Protein AF-A0A9Q1IQF4-F1 (afdb_monomer_lite)

Sequence (103 aa):
MRVADDPSAGPLHVWTQRANNDKIQRVEKLINTAYHIVKSELPFTSYERTVALLKKKGEDVGSQYTTDVACRRFVDVIFSELWEGCAAEIKAAHFLSVLSDFN

Foldseek 3Di:
DDCVPDVCPDPVNVVVVVVVVLQVVLVVVLLVLLVCCVVVVHQLQCQLVVVVVCVVVVHPNDDPLSHSVSSVVSVVVVCVVVCVVVVVVVVPDPDDDDDDDDD

Organism: Synaphobranchus kaupii (NCBI:txid118154)

Secondary structure (DSSP, 8-state):
--TTS-GGGSHHHHHHHHHHHHHHHHHHHHHHHHHHHHHTT--TTHHHHHHHHHHHTT----SSS-SHHHHHHHHHHHHHHHHHHHHHHHHH-S---------

Structure (mmCIF, N/CA/C/O backbone):
data_AF-A0A9Q1IQF4-F1
#
_entry.id   AF-A0A9Q1IQF4-F1
#
loop_
_atom_site.group_PDB
_atom_site.id
_atom_site.type_symbol
_atom_site.label_atom_id
_atom_site.label_alt_id
_atom_site.label_comp_id
_atom_site.label_asym_id
_atom_site.label_entity_id
_atom_site.label_seq_id
_atom_site.pdbx_PDB_ins_code
_atom_site.Cartn_x
_atom_site.Cartn_y
_atom_site.Cartn_z
_atom_site.occupancy
_atom_site.B_iso_or_equiv
_atom_site.auth_seq_id
_atom_site.auth_comp_id
_atom_site.auth_asym_id
_atom_site.auth_atom_id
_atom_site.pdbx_PDB_model_num
ATOM 1 N N . MET A 1 1 ? -20.426 38.404 5.967 1.00 48.28 1 MET A N 1
ATOM 2 C CA . MET A 1 1 ? -20.773 37.709 4.710 1.00 48.28 1 MET A CA 1
ATOM 3 C C . MET A 1 1 ? -21.864 36.704 5.048 1.00 48.28 1 MET A C 1
ATOM 5 O O . MET A 1 1 ? -21.685 35.974 6.017 1.00 48.28 1 MET A O 1
ATOM 9 N N . ARG A 1 2 ? -23.043 36.772 4.416 1.00 48.72 2 ARG A N 1
ATOM 10 C CA . ARG A 1 2 ? -24.172 35.889 4.763 1.00 48.72 2 ARG A CA 1
ATOM 11 C C . ARG A 1 2 ? -23.944 34.535 4.084 1.00 48.72 2 ARG A C 1
ATOM 13 O O . ARG A 1 2 ? -23.503 34.496 2.946 1.00 48.72 2 ARG A O 1
ATOM 20 N N . VAL A 1 3 ? -24.278 33.438 4.764 1.00 55.41 3 VAL A N 1
ATOM 21 C CA . VAL A 1 3 ? -24.139 32.043 4.275 1.00 55.41 3 VAL A CA 1
ATOM 22 C C . VAL A 1 3 ? -24.930 31.781 2.970 1.00 55.41 3 VAL A C 1
ATOM 24 O O . VAL A 1 3 ? -24.786 30.734 2.357 1.00 55.41 3 VAL A O 1
ATOM 27 N N . ALA A 1 4 ? -25.747 32.739 2.522 1.00 59.50 4 ALA A N 1
ATOM 28 C CA . ALA A 1 4 ? -26.508 32.682 1.277 1.00 59.50 4 ALA A CA 1
ATOM 29 C C . ALA A 1 4 ? -25.663 32.869 -0.002 1.00 59.50 4 ALA A C 1
ATOM 31 O O . ALA A 1 4 ? -26.139 32.500 -1.070 1.00 59.50 4 ALA A O 1
ATOM 32 N N . ASP A 1 5 ? -24.443 33.412 0.093 1.00 65.38 5 ASP A N 1
ATOM 33 C CA . ASP A 1 5 ? -23.650 33.792 -1.090 1.00 65.38 5 ASP A CA 1
ATOM 34 C C . ASP A 1 5 ? -22.689 32.684 -1.581 1.00 65.38 5 ASP A C 1
ATOM 36 O O . ASP A 1 5 ? -22.170 32.774 -2.690 1.00 65.38 5 ASP A O 1
ATOM 40 N N . ASP A 1 6 ? -22.473 31.622 -0.793 1.00 66.56 6 ASP A N 1
ATOM 41 C CA . ASP A 1 6 ? -21.660 30.458 -1.178 1.00 66.56 6 ASP A CA 1
ATOM 42 C C . ASP A 1 6 ? -22.188 29.166 -0.509 1.00 66.56 6 ASP A C 1
ATOM 44 O O . ASP A 1 6 ? -21.969 28.955 0.690 1.00 66.56 6 ASP A O 1
ATOM 48 N N . PRO A 1 7 ? -22.860 28.269 -1.261 1.00 64.00 7 PRO A N 1
ATOM 49 C CA . PRO A 1 7 ? -23.382 27.001 -0.744 1.00 64.00 7 PRO A CA 1
ATOM 50 C C . PRO A 1 7 ? -22.307 26.081 -0.144 1.00 64.00 7 PRO A C 1
ATOM 52 O O . PRO A 1 7 ? -22.631 25.197 0.653 1.00 64.00 7 PRO A O 1
ATOM 55 N N . SER A 1 8 ? -21.033 26.273 -0.510 1.00 67.00 8 SER A N 1
ATOM 56 C CA . SER A 1 8 ? -19.903 25.484 -0.011 1.00 67.00 8 SER A CA 1
ATOM 57 C C . SER A 1 8 ? -19.371 25.972 1.345 1.00 67.00 8 SER A C 1
ATOM 59 O O . SER A 1 8 ? -18.778 25.202 2.099 1.00 67.00 8 SER A O 1
ATOM 61 N N . ALA A 1 9 ? -19.669 27.213 1.739 1.00 69.62 9 ALA A N 1
ATOM 62 C CA . ALA A 1 9 ? -19.288 27.762 3.042 1.00 69.62 9 ALA A CA 1
ATOM 63 C C . ALA A 1 9 ? -20.233 27.332 4.187 1.00 69.62 9 ALA A C 1
ATOM 65 O O . ALA A 1 9 ? -20.033 27.701 5.348 1.00 69.62 9 ALA A O 1
ATOM 66 N N . GLY A 1 10 ? -21.280 26.556 3.879 1.00 81.88 10 GLY A N 1
ATOM 67 C CA . GLY A 1 10 ? -22.246 26.058 4.854 1.00 81.88 10 GLY A CA 1
ATOM 68 C C . GLY A 1 10 ? -21.652 25.013 5.821 1.00 81.88 10 GLY A C 1
ATOM 69 O O . GLY A 1 10 ? -20.838 24.185 5.404 1.00 81.88 10 GLY A O 1
ATOM 70 N N . PRO A 1 11 ? -22.096 24.955 7.096 1.00 84.38 11 PRO A N 1
ATOM 71 C CA . PRO A 1 11 ? -21.541 24.037 8.100 1.00 84.38 11 PRO A CA 1
ATOM 72 C C . PRO A 1 11 ? -21.565 22.560 7.684 1.00 84.38 11 PRO A C 1
ATOM 74 O O . PRO A 1 11 ? -20.582 21.849 7.870 1.00 84.38 11 PRO A O 1
ATOM 77 N N . LEU A 1 12 ? -22.658 22.109 7.057 1.00 86.12 12 LEU A N 1
ATOM 78 C CA . LEU A 1 12 ? -22.797 20.733 6.568 1.00 86.12 12 LEU A CA 1
ATOM 79 C C . LEU A 1 12 ? -21.782 20.400 5.468 1.00 86.12 12 LEU A C 1
ATOM 81 O O . LEU A 1 12 ? -21.233 19.298 5.453 1.00 86.12 12 LEU A O 1
ATOM 85 N N . HIS A 1 13 ? -21.510 21.344 4.564 1.00 85.69 13 HIS A N 1
ATOM 86 C CA . HIS A 1 13 ? -20.553 21.138 3.481 1.00 85.69 13 HIS A CA 1
ATOM 87 C C . HIS A 1 13 ? -19.133 21.012 4.036 1.00 85.69 13 HIS A C 1
ATOM 89 O O . HIS A 1 13 ? -18.433 20.045 3.737 1.00 85.69 13 HIS A O 1
ATOM 95 N N . VAL A 1 14 ? -18.753 21.920 4.937 1.00 87.06 14 VAL A N 1
ATOM 96 C CA . VAL A 1 14 ? -17.451 21.902 5.616 1.00 87.06 14 VAL A CA 1
ATOM 97 C C . VAL A 1 14 ? -17.254 20.615 6.424 1.00 87.06 14 VAL A C 1
ATOM 99 O O . VAL A 1 14 ? -16.183 20.011 6.375 1.00 87.06 14 VAL A O 1
ATOM 102 N N . TRP A 1 15 ? -18.271 20.150 7.156 1.00 86.38 15 TRP A N 1
ATOM 103 C CA . TRP A 1 15 ? -18.188 18.886 7.900 1.00 86.38 15 TRP A CA 1
ATOM 104 C C . TRP A 1 15 ? -18.047 17.676 6.980 1.00 86.38 15 TRP A C 1
ATOM 106 O O . TRP A 1 15 ? -17.251 16.783 7.266 1.00 86.38 15 TRP A O 1
ATOM 116 N N . THR A 1 16 ? -18.766 17.666 5.856 1.00 89.81 16 THR A N 1
ATOM 117 C CA . THR A 1 16 ? -18.661 16.601 4.851 1.00 89.81 16 THR A CA 1
ATOM 118 C C . THR A 1 16 ? -17.258 16.551 4.246 1.00 89.81 16 THR A C 1
ATOM 120 O O . THR A 1 16 ? -16.669 15.475 4.156 1.00 89.81 16 THR A O 1
ATOM 123 N N . GLN A 1 17 ? -16.689 17.709 3.897 1.00 88.94 17 GLN A N 1
ATOM 124 C CA . GLN A 1 17 ? -15.319 17.806 3.388 1.00 88.94 17 GLN A CA 1
ATOM 125 C C . GLN A 1 17 ? -14.293 17.303 4.406 1.00 88.94 17 GLN A C 1
ATOM 127 O O . GLN A 1 17 ? -13.425 16.510 4.052 1.00 88.94 17 GLN A O 1
ATOM 132 N N . ARG A 1 18 ? -14.414 17.708 5.677 1.00 89.25 18 ARG A N 1
ATOM 133 C CA . ARG A 1 18 ? -13.530 17.223 6.750 1.00 89.25 18 ARG A CA 1
ATOM 134 C C . ARG A 1 18 ? -13.604 15.708 6.896 1.00 89.25 18 ARG A C 1
ATOM 136 O O . ARG A 1 18 ? -12.576 15.051 6.833 1.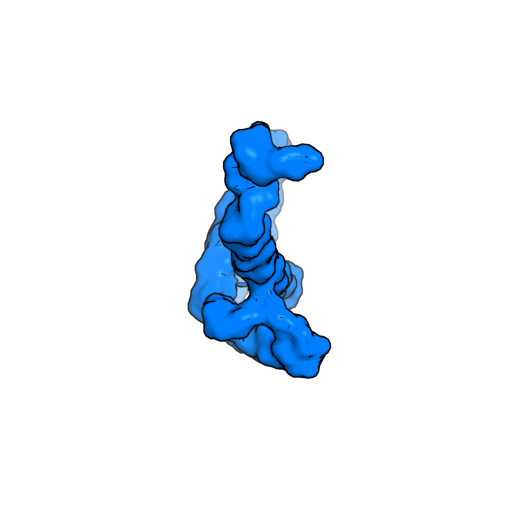00 89.25 18 ARG A O 1
ATOM 143 N N . ALA A 1 19 ? -14.810 15.149 6.982 1.00 88.94 19 ALA A N 1
ATOM 144 C CA . ALA A 1 19 ? -14.993 13.704 7.082 1.00 88.94 19 ALA A CA 1
ATOM 145 C C . ALA A 1 19 ? -14.414 12.950 5.872 1.00 88.94 19 ALA A C 1
ATOM 147 O O . ALA A 1 19 ? -13.922 11.829 6.019 1.00 88.94 19 ALA A O 1
ATOM 148 N N . ASN A 1 20 ? -14.470 13.546 4.677 1.00 92.75 20 ASN A N 1
ATOM 149 C CA . ASN A 1 20 ? -13.856 12.971 3.487 1.00 92.75 20 ASN A CA 1
ATOM 150 C C . ASN A 1 20 ? -12.323 13.025 3.558 1.00 92.75 20 ASN A C 1
ATOM 152 O O . ASN A 1 20 ? -11.668 12.016 3.311 1.00 92.75 20 ASN A O 1
ATOM 156 N N . ASN A 1 21 ? -11.756 14.159 3.972 1.00 94.00 21 ASN A N 1
ATOM 157 C CA . ASN A 1 21 ? -10.313 14.310 4.158 1.00 94.00 21 ASN A CA 1
ATOM 158 C C . ASN A 1 21 ? -9.771 13.345 5.218 1.00 94.00 21 ASN A C 1
ATOM 160 O O . ASN A 1 21 ? -8.759 12.695 4.978 1.00 94.00 21 ASN A O 1
ATOM 164 N N . ASP A 1 22 ? -10.474 13.173 6.338 1.00 93.31 22 ASP A N 1
ATOM 165 C CA . ASP A 1 22 ? -10.086 12.221 7.384 1.00 93.31 22 ASP A CA 1
ATOM 166 C C . ASP A 1 22 ? -10.062 10.782 6.844 1.00 93.31 22 ASP A C 1
ATOM 168 O O . ASP A 1 22 ? -9.162 9.998 7.150 1.00 93.31 22 ASP A O 1
ATOM 172 N N . LYS A 1 23 ? -11.036 10.417 5.998 1.00 92.81 23 LYS A N 1
ATOM 173 C CA . LYS A 1 23 ? -11.044 9.111 5.323 1.00 92.81 23 LYS A CA 1
ATOM 174 C C . LYS A 1 23 ? -9.861 8.959 4.371 1.00 92.81 23 LYS A C 1
ATOM 176 O O . LYS A 1 23 ? -9.219 7.912 4.400 1.00 92.81 23 LYS A O 1
ATOM 181 N N . ILE A 1 24 ? -9.572 9.981 3.565 1.00 94.44 24 ILE A N 1
ATOM 182 C CA . ILE A 1 24 ? -8.440 9.974 2.630 1.00 94.44 24 ILE A CA 1
ATOM 183 C C . ILE A 1 24 ? -7.131 9.781 3.398 1.00 94.44 24 ILE A C 1
ATOM 185 O O . ILE A 1 24 ? -6.383 8.866 3.076 1.00 94.44 24 ILE A O 1
ATOM 189 N N . GLN A 1 25 ? -6.906 10.540 4.473 1.00 95.19 25 GLN A N 1
ATOM 190 C CA . GLN A 1 25 ? -5.693 10.433 5.291 1.00 95.19 25 GLN A CA 1
ATOM 191 C C . GLN A 1 25 ? -5.518 9.044 5.919 1.00 95.19 25 GLN A C 1
ATOM 193 O O . GLN A 1 25 ? -4.407 8.513 5.964 1.00 95.19 25 GLN A O 1
ATOM 198 N N . ARG A 1 26 ? -6.603 8.418 6.398 1.00 95.44 26 ARG A N 1
ATOM 199 C CA . ARG A 1 26 ? -6.547 7.042 6.923 1.00 95.44 26 ARG A CA 1
ATOM 200 C C . ARG A 1 26 ? -6.133 6.048 5.841 1.00 95.44 26 ARG A C 1
ATOM 202 O O . ARG A 1 26 ? -5.262 5.214 6.079 1.00 95.44 26 ARG A O 1
ATOM 209 N N . VAL A 1 27 ? -6.753 6.135 4.663 1.00 95.38 27 VAL A N 1
ATOM 210 C CA . VAL A 1 27 ? -6.459 5.242 3.532 1.00 95.38 27 VAL A CA 1
ATOM 211 C C . VAL A 1 27 ? -5.037 5.464 3.019 1.00 95.38 27 VAL A C 1
ATOM 213 O O . VAL A 1 27 ? -4.331 4.496 2.763 1.00 95.38 27 VAL A O 1
ATOM 216 N N . GLU A 1 28 ? -4.577 6.709 2.953 1.00 95.94 28 GLU A N 1
ATOM 217 C CA . GLU A 1 28 ? -3.216 7.060 2.547 1.00 95.94 28 GLU A CA 1
ATOM 218 C C . GLU A 1 28 ? -2.164 6.390 3.443 1.00 95.94 28 GLU A C 1
ATOM 220 O O . GLU A 1 28 ? -1.238 5.752 2.944 1.00 95.94 28 GLU A O 1
ATOM 225 N N . LYS A 1 29 ? -2.338 6.426 4.772 1.00 96.62 29 LYS A N 1
ATOM 226 C CA . LYS A 1 29 ? -1.447 5.713 5.709 1.00 96.62 29 LYS A CA 1
ATOM 227 C C . LYS A 1 29 ? -1.416 4.206 5.443 1.00 96.62 29 LYS A C 1
ATOM 229 O O . LYS A 1 29 ? -0.353 3.584 5.512 1.00 96.62 29 LYS A O 1
ATOM 234 N N . LEU A 1 30 ? -2.568 3.612 5.137 1.00 97.31 30 LEU A N 1
ATOM 235 C CA . LEU A 1 30 ? -2.700 2.182 4.850 1.00 97.31 30 LEU A CA 1
ATOM 236 C C . LEU A 1 30 ? -2.050 1.793 3.514 1.00 97.31 30 LEU A C 1
ATOM 238 O O . LEU A 1 30 ? -1.381 0.759 3.461 1.00 97.31 30 LEU A O 1
ATOM 242 N N . ILE A 1 31 ? -2.182 2.628 2.479 1.00 97.00 31 ILE A N 1
ATOM 243 C CA . ILE A 1 31 ? -1.514 2.460 1.179 1.00 97.00 31 ILE A CA 1
ATOM 244 C C . ILE A 1 31 ? -0.001 2.609 1.340 1.00 97.00 31 ILE A C 1
ATOM 246 O O . ILE A 1 31 ? 0.741 1.735 0.902 1.00 97.00 31 ILE A O 1
ATOM 250 N N . ASN A 1 32 ? 0.470 3.644 2.040 1.00 96.81 32 ASN A N 1
ATOM 251 C CA . ASN A 1 32 ? 1.897 3.848 2.310 1.00 96.81 32 ASN A CA 1
ATOM 252 C C . ASN A 1 32 ? 2.502 2.677 3.093 1.00 96.81 32 ASN A C 1
ATOM 254 O O . ASN A 1 32 ? 3.630 2.257 2.837 1.00 96.81 32 ASN A O 1
ATOM 258 N N . THR A 1 33 ? 1.731 2.097 4.015 1.00 97.56 33 THR A N 1
ATOM 259 C CA . THR A 1 33 ? 2.133 0.878 4.722 1.00 97.56 33 THR A CA 1
ATOM 260 C C . THR A 1 33 ? 2.244 -0.309 3.763 1.00 97.56 33 THR A C 1
ATOM 262 O O . THR A 1 33 ? 3.222 -1.046 3.833 1.00 97.56 33 THR A O 1
ATOM 265 N N . ALA A 1 34 ? 1.290 -0.492 2.845 1.00 97.81 34 ALA A N 1
ATOM 266 C CA . ALA A 1 34 ? 1.341 -1.567 1.850 1.00 97.81 34 ALA A CA 1
ATOM 267 C C . ALA A 1 34 ? 2.519 -1.384 0.878 1.00 97.81 34 ALA A C 1
ATOM 269 O O . ALA A 1 34 ? 3.242 -2.341 0.603 1.00 97.81 34 ALA A O 1
ATOM 270 N N . TYR A 1 35 ? 2.772 -0.147 0.443 1.00 97.38 35 TYR A N 1
ATOM 271 C CA . TYR A 1 35 ? 3.947 0.212 -0.343 1.00 97.38 35 TYR A CA 1
ATOM 272 C C . TYR A 1 35 ? 5.241 -0.146 0.394 1.00 97.38 35 TYR A C 1
ATOM 274 O O . TYR A 1 35 ? 6.115 -0.775 -0.192 1.00 97.38 35 TYR A O 1
ATOM 282 N N . HIS A 1 36 ? 5.353 0.181 1.687 1.00 97.12 36 HIS A N 1
ATOM 283 C CA . HIS A 1 36 ? 6.513 -0.198 2.495 1.00 97.12 36 HIS A CA 1
ATOM 284 C C . HIS A 1 36 ? 6.709 -1.718 2.556 1.00 97.12 36 HIS A C 1
ATOM 286 O O . HIS A 1 36 ? 7.829 -2.181 2.361 1.00 97.12 36 HIS A O 1
ATOM 292 N N . ILE A 1 37 ? 5.636 -2.490 2.774 1.00 97.44 37 ILE A N 1
ATOM 293 C CA . ILE A 1 37 ? 5.702 -3.960 2.789 1.00 97.44 37 ILE A CA 1
ATOM 294 C C . ILE A 1 37 ? 6.321 -4.489 1.490 1.00 97.44 37 ILE A C 1
ATOM 296 O O . ILE A 1 37 ? 7.271 -5.263 1.554 1.00 97.44 37 ILE A O 1
ATOM 300 N N . VAL A 1 38 ? 5.847 -4.035 0.326 1.00 95.38 38 VAL A N 1
ATOM 301 C CA . VAL A 1 38 ? 6.380 -4.489 -0.971 1.00 95.38 38 VAL A CA 1
ATOM 302 C C . VAL A 1 38 ? 7.785 -3.968 -1.226 1.00 95.38 38 VAL A C 1
ATOM 304 O O . VAL A 1 38 ? 8.658 -4.726 -1.632 1.00 95.38 38 VAL A O 1
ATOM 307 N N . LYS A 1 39 ? 8.028 -2.680 -0.970 1.00 94.88 39 LYS A N 1
ATOM 308 C CA . LYS A 1 39 ? 9.320 -2.039 -1.233 1.00 94.88 39 LYS A CA 1
ATOM 309 C C . LYS A 1 39 ? 10.445 -2.629 -0.383 1.00 94.88 39 LYS A C 1
ATOM 311 O O . LYS A 1 39 ? 11.598 -2.582 -0.796 1.00 94.88 39 LYS A O 1
ATOM 316 N N . SER A 1 40 ? 10.111 -3.148 0.795 1.00 96.19 40 SER A N 1
ATOM 317 C CA . SER A 1 40 ? 11.031 -3.842 1.696 1.00 96.19 40 SER A CA 1
ATOM 318 C C . SER A 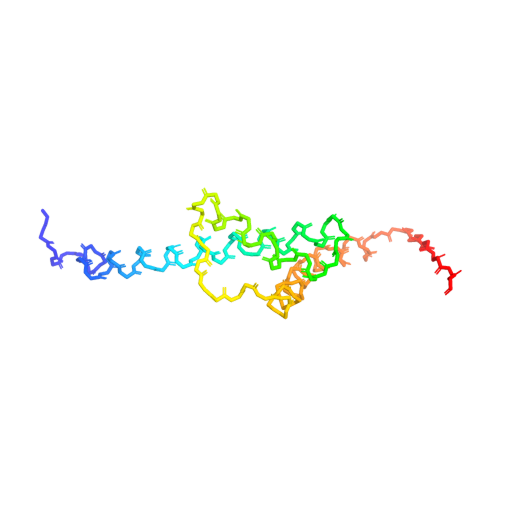1 40 ? 10.993 -5.368 1.550 1.00 96.19 40 SER A C 1
ATOM 320 O O . SER A 1 40 ? 11.560 -6.050 2.399 1.00 96.19 40 SER A O 1
ATOM 322 N N . GLU A 1 41 ? 10.325 -5.894 0.517 1.00 93.94 41 GLU A N 1
ATOM 323 C CA . GLU A 1 41 ? 10.233 -7.332 0.212 1.00 93.94 41 GLU A CA 1
ATOM 324 C C . GLU A 1 41 ? 9.723 -8.176 1.396 1.00 93.94 41 GLU A C 1
ATOM 326 O O . GLU A 1 41 ? 10.109 -9.325 1.609 1.00 93.94 41 GLU A O 1
ATOM 331 N N . LEU A 1 42 ? 8.827 -7.597 2.199 1.00 96.19 42 LEU A N 1
ATOM 332 C CA . LEU A 1 42 ? 8.247 -8.255 3.361 1.00 96.19 42 LEU A CA 1
ATOM 333 C C . LEU A 1 42 ? 7.030 -9.108 2.962 1.00 96.19 42 LEU A C 1
ATOM 335 O O . LEU A 1 42 ? 6.264 -8.731 2.072 1.00 96.19 42 LEU A O 1
ATOM 339 N N . PRO A 1 43 ? 6.755 -10.217 3.678 1.00 95.81 43 PRO A N 1
ATOM 340 C CA . PRO A 1 43 ? 5.524 -10.977 3.482 1.00 95.81 43 PRO A CA 1
ATOM 341 C C . PRO A 1 43 ? 4.282 -10.116 3.739 1.00 95.81 43 PRO A C 1
ATOM 343 O O . PRO A 1 43 ? 4.252 -9.367 4.719 1.00 95.81 43 PRO A O 1
ATOM 346 N N . PHE A 1 44 ? 3.211 -10.297 2.956 1.00 94.56 44 PHE A N 1
ATOM 347 C CA . PHE A 1 44 ? 1.947 -9.566 3.153 1.00 94.56 44 PHE A CA 1
ATOM 348 C C . PHE A 1 44 ? 1.339 -9.755 4.548 1.00 94.56 44 PHE A C 1
ATOM 350 O O . PHE A 1 44 ? 0.711 -8.843 5.076 1.00 94.56 44 PHE A O 1
ATOM 357 N N . THR A 1 45 ? 1.592 -10.891 5.200 1.00 95.25 45 THR A N 1
ATOM 358 C CA . THR A 1 45 ? 1.180 -11.147 6.591 1.00 95.25 45 THR A CA 1
ATOM 359 C C . THR A 1 45 ? 1.825 -10.186 7.599 1.00 95.25 45 THR A C 1
ATOM 361 O O . THR A 1 45 ? 1.323 -10.003 8.707 1.00 95.25 45 THR A O 1
ATOM 364 N N . SER A 1 46 ? 2.926 -9.521 7.238 1.00 97.06 46 SER A N 1
ATOM 365 C CA . SER A 1 46 ? 3.538 -8.473 8.061 1.00 97.06 46 SER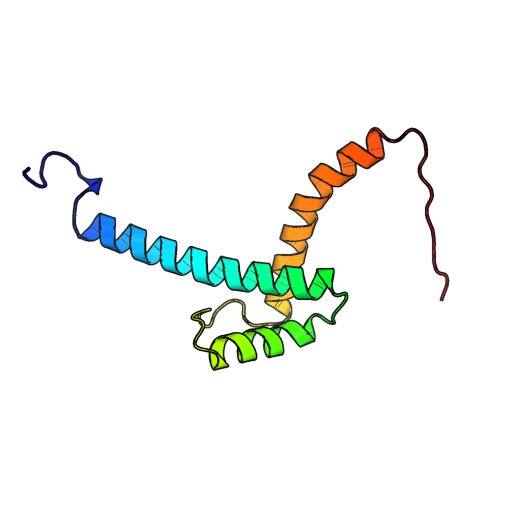 A CA 1
ATOM 366 C C . SER A 1 46 ? 2.726 -7.179 8.072 1.00 97.06 46 SER A C 1
ATOM 368 O O . SER A 1 46 ? 2.863 -6.404 9.015 1.00 97.06 46 SER A O 1
ATOM 370 N N . TYR A 1 47 ? 1.842 -6.969 7.095 1.00 97.88 47 TYR A N 1
ATOM 371 C CA . TYR A 1 47 ? 1.004 -5.778 7.005 1.00 97.88 47 TYR A CA 1
ATOM 372 C C . TYR A 1 47 ? 0.144 -5.565 8.253 1.00 97.88 47 TYR A C 1
ATOM 374 O O . TYR A 1 47 ? 0.180 -4.490 8.847 1.00 97.88 47 TYR A O 1
ATOM 382 N N . GLU A 1 48 ? -0.569 -6.600 8.704 1.00 97.00 48 GLU A N 1
ATOM 383 C CA . GLU A 1 48 ? -1.469 -6.505 9.862 1.00 97.00 48 GLU A CA 1
ATOM 384 C C . GLU A 1 48 ? -0.714 -6.097 11.130 1.00 97.00 48 GLU A C 1
ATOM 386 O O . GLU A 1 48 ? -1.171 -5.254 11.906 1.00 97.00 48 GLU A O 1
ATOM 391 N N . ARG A 1 49 ? 0.496 -6.647 11.307 1.00 96.50 49 ARG A N 1
ATOM 392 C CA . ARG A 1 49 ? 1.388 -6.305 12.421 1.00 96.50 49 ARG A CA 1
ATOM 393 C C . ARG A 1 49 ? 1.843 -4.851 12.333 1.00 96.50 49 ARG A C 1
ATOM 395 O O . ARG A 1 49 ? 1.814 -4.151 13.343 1.00 96.50 49 ARG A O 1
ATOM 402 N N . THR A 1 50 ? 2.209 -4.371 11.147 1.00 96.94 50 THR A N 1
ATOM 403 C CA . THR A 1 50 ? 2.609 -2.972 10.943 1.00 96.94 50 THR A CA 1
ATOM 404 C C . THR A 1 50 ? 1.450 -2.009 11.203 1.00 96.94 50 THR A C 1
ATOM 406 O O . THR A 1 50 ? 1.623 -1.013 11.904 1.00 96.94 50 THR A O 1
ATOM 409 N N . VAL A 1 51 ? 0.240 -2.334 10.743 1.00 97.38 51 VAL A N 1
ATOM 410 C CA . VAL A 1 51 ? -0.969 -1.542 11.019 1.00 97.38 51 VAL A CA 1
ATOM 411 C C . VAL A 1 51 ? -1.298 -1.531 12.516 1.00 97.38 51 VAL A C 1
ATOM 413 O O . VAL A 1 51 ? -1.621 -0.479 13.071 1.00 97.38 51 VAL A O 1
ATOM 416 N N . ALA A 1 52 ? -1.165 -2.665 13.208 1.00 96.19 52 ALA A N 1
ATOM 417 C CA . ALA A 1 52 ? -1.340 -2.729 14.659 1.00 96.19 52 ALA A CA 1
ATOM 418 C C . ALA A 1 52 ? -0.322 -1.846 15.406 1.00 96.19 52 ALA A C 1
ATOM 420 O O . ALA A 1 52 ? -0.676 -1.184 16.386 1.00 96.19 52 ALA A O 1
ATOM 421 N N . LEU A 1 53 ? 0.925 -1.780 14.927 1.00 96.75 53 LEU A N 1
ATOM 422 C CA . LEU A 1 53 ? 1.946 -0.886 15.480 1.00 96.75 53 LEU A CA 1
ATOM 423 C C . LEU A 1 53 ? 1.600 0.594 15.276 1.00 96.75 53 LEU A C 1
ATOM 425 O O . LEU A 1 53 ? 1.799 1.378 16.203 1.00 96.75 53 LEU A O 1
ATOM 429 N N . LEU A 1 54 ? 1.059 0.980 14.117 1.00 95.56 54 LEU A N 1
ATOM 430 C CA . LEU A 1 54 ? 0.587 2.350 13.875 1.00 95.56 54 LEU A CA 1
ATOM 431 C C . LEU A 1 54 ? -0.522 2.732 14.862 1.00 95.56 54 LEU A C 1
ATOM 433 O O . LEU A 1 54 ? -0.408 3.747 15.548 1.00 95.56 54 LEU A O 1
ATOM 437 N N . LYS A 1 55 ? -1.526 1.862 15.036 1.00 95.56 55 LYS A N 1
ATOM 438 C CA . LYS A 1 55 ? -2.594 2.067 16.031 1.00 95.56 55 LYS A CA 1
ATOM 439 C C . LYS A 1 55 ? -2.035 2.229 17.442 1.00 95.56 55 LYS A C 1
ATOM 441 O O . LYS A 1 55 ? -2.454 3.120 18.174 1.00 95.56 55 LYS A O 1
ATOM 446 N N . LYS A 1 56 ? -1.048 1.409 17.820 1.00 96.50 56 LYS A N 1
ATOM 447 C CA . LYS A 1 56 ? -0.385 1.500 19.132 1.00 96.50 56 LYS A CA 1
ATOM 448 C C . LYS A 1 56 ? 0.344 2.834 19.335 1.00 96.50 56 LYS A C 1
ATOM 450 O O . LYS A 1 56 ? 0.441 3.298 20.466 1.00 96.50 56 LYS A O 1
ATOM 455 N N . LYS A 1 57 ? 0.846 3.450 18.263 1.00 96.12 57 LYS A N 1
ATOM 456 C CA . LYS A 1 57 ? 1.473 4.781 18.292 1.00 96.12 57 LYS A CA 1
ATOM 457 C C . LYS A 1 57 ? 0.462 5.936 18.311 1.00 96.12 57 LYS A C 1
ATOM 459 O O . LYS A 1 57 ? 0.881 7.084 18.382 1.00 96.12 57 LYS A O 1
ATOM 464 N N . GLY A 1 58 ? -0.840 5.646 18.280 1.00 94.62 58 GLY A N 1
ATOM 465 C CA . GLY A 1 58 ? -1.903 6.652 18.277 1.00 94.62 58 GLY A CA 1
ATOM 466 C C . GLY A 1 58 ? -2.315 7.120 16.882 1.00 94.62 58 GLY A C 1
ATOM 467 O O . GLY A 1 58 ? -3.105 8.053 16.770 1.00 94.62 58 GLY A O 1
ATOM 468 N N . GLU A 1 59 ? -1.819 6.482 15.820 1.00 94.88 59 GLU A N 1
ATOM 469 C CA . GLU A 1 59 ? -2.248 6.802 14.463 1.00 94.88 59 GLU A CA 1
ATOM 470 C C . GLU A 1 59 ? -3.669 6.294 14.217 1.00 94.88 59 GLU A C 1
ATOM 472 O O . GLU A 1 59 ? -3.957 5.098 14.344 1.00 94.88 59 GLU A O 1
ATOM 477 N N . ASP A 1 60 ? -4.553 7.198 13.799 1.00 94.12 60 ASP A N 1
ATOM 478 C CA . ASP A 1 60 ? -5.859 6.810 13.288 1.00 94.12 60 ASP A CA 1
ATOM 479 C C . ASP A 1 60 ? -5.723 6.300 11.849 1.00 94.12 60 ASP A C 1
ATOM 481 O O . ASP A 1 60 ? -5.414 7.051 10.919 1.00 94.12 60 ASP A O 1
ATOM 485 N N . VAL A 1 61 ? -5.943 4.997 11.699 1.00 92.56 61 VAL A N 1
ATOM 486 C CA . VAL A 1 61 ? -5.990 4.258 10.430 1.00 92.56 61 VAL A CA 1
ATOM 487 C C . VAL A 1 61 ? -7.335 3.539 10.252 1.00 92.56 61 VAL A C 1
ATOM 489 O O . VAL A 1 61 ? -7.519 2.772 9.313 1.00 92.56 61 VAL A O 1
ATOM 492 N N . GLY A 1 62 ? -8.298 3.762 11.154 1.00 91.38 62 GLY A N 1
ATOM 493 C CA . GLY A 1 62 ? -9.593 3.084 11.146 1.00 91.38 62 GLY A CA 1
ATOM 494 C C . GLY A 1 62 ? -9.548 1.562 11.382 1.00 91.38 62 GLY A C 1
ATOM 495 O O . GLY A 1 62 ? -8.572 0.978 11.868 1.00 91.38 62 GLY A O 1
ATOM 496 N N . SER A 1 63 ? -10.671 0.906 11.081 1.00 91.94 63 SER A N 1
ATOM 497 C CA . SER A 1 63 ? -10.878 -0.546 11.231 1.00 91.94 63 SER A CA 1
ATOM 498 C C . SER A 1 63 ? -10.952 -1.299 9.902 1.00 91.94 63 SER A C 1
ATOM 500 O O . SER A 1 63 ? -10.949 -2.526 9.896 1.00 91.94 63 SER A O 1
ATOM 502 N N . GLN A 1 64 ? -11.034 -0.578 8.787 1.00 93.75 64 GLN A N 1
ATOM 503 C CA . GLN A 1 64 ? -11.137 -1.152 7.452 1.00 93.75 64 GLN A CA 1
ATOM 504 C C . GLN A 1 64 ? -9.752 -1.309 6.831 1.00 93.75 64 GLN A C 1
ATOM 506 O O . GLN A 1 64 ? -8.828 -0.579 7.174 1.00 93.75 64 GLN A O 1
ATOM 511 N N . TYR A 1 65 ? -9.633 -2.247 5.892 1.00 94.44 65 TYR A N 1
ATOM 512 C CA . TYR A 1 65 ? -8.415 -2.474 5.110 1.00 94.44 65 TYR A CA 1
ATOM 513 C C . TYR A 1 65 ? -7.162 -2.774 5.945 1.00 94.44 65 TYR A C 1
ATOM 515 O O . TYR A 1 65 ? -6.057 -2.456 5.532 1.00 94.44 65 TYR A O 1
ATOM 523 N N . THR A 1 66 ? -7.316 -3.399 7.114 1.00 94.94 66 THR A N 1
ATOM 524 C CA . THR A 1 66 ? -6.194 -3.704 8.017 1.00 94.94 66 THR A CA 1
ATOM 525 C C . THR A 1 66 ? -5.662 -5.129 7.882 1.00 94.94 66 THR A C 1
ATOM 527 O O . THR A 1 66 ? -4.891 -5.558 8.735 1.00 94.94 66 THR A O 1
ATOM 530 N N . THR A 1 67 ? -6.112 -5.872 6.868 1.00 96.81 67 THR A N 1
ATOM 531 C CA . THR A 1 67 ? -5.787 -7.290 6.664 1.00 96.81 67 THR A CA 1
ATOM 532 C C . THR A 1 67 ? -4.773 -7.498 5.546 1.00 96.81 67 THR A C 1
ATOM 534 O O . THR A 1 67 ? -4.587 -6.632 4.687 1.00 96.81 67 THR A O 1
ATOM 537 N N . ASP A 1 68 ? -4.149 -8.672 5.506 1.00 95.38 68 ASP A N 1
ATOM 538 C CA . ASP A 1 68 ? -3.244 -9.062 4.416 1.00 95.38 68 ASP A CA 1
ATOM 539 C C . ASP A 1 68 ? -3.937 -9.076 3.032 1.00 95.38 68 ASP A C 1
ATOM 541 O O . ASP A 1 68 ? -3.350 -8.665 2.030 1.00 95.38 68 ASP A O 1
ATOM 545 N N . VAL A 1 69 ? -5.216 -9.460 2.971 1.00 96.31 69 VAL A N 1
ATOM 546 C CA . VAL A 1 69 ? -6.045 -9.402 1.756 1.00 96.31 69 VAL A CA 1
ATOM 547 C C . VAL A 1 69 ? -6.188 -7.963 1.261 1.00 96.31 69 VAL A C 1
ATOM 549 O O . VAL A 1 69 ? -6.130 -7.715 0.057 1.00 96.31 69 VAL A O 1
ATOM 552 N N . ALA A 1 70 ? -6.367 -7.004 2.172 1.00 95.25 70 ALA A N 1
ATOM 553 C CA . ALA A 1 70 ? -6.423 -5.594 1.805 1.00 95.25 70 ALA A CA 1
ATOM 554 C C . ALA A 1 70 ? -5.063 -5.085 1.315 1.00 95.25 70 ALA A C 1
ATOM 556 O O . ALA A 1 70 ? -5.016 -4.358 0.325 1.00 95.25 70 ALA A O 1
ATOM 557 N N . CYS A 1 71 ? -3.970 -5.529 1.944 1.00 97.38 71 CYS A N 1
ATOM 558 C CA . CYS A 1 71 ? -2.617 -5.237 1.482 1.00 97.38 71 CYS A CA 1
ATOM 559 C C . CYS A 1 71 ? -2.425 -5.668 0.026 1.00 97.38 71 CYS A C 1
ATOM 561 O O . CYS A 1 71 ? -2.070 -4.829 -0.792 1.00 97.38 71 CYS A O 1
ATOM 563 N N . ARG A 1 72 ? -2.757 -6.918 -0.329 1.00 96.38 72 ARG A N 1
ATOM 564 C CA . ARG A 1 72 ? -2.658 -7.409 -1.718 1.00 96.38 72 ARG A CA 1
ATOM 565 C C . ARG A 1 72 ? -3.408 -6.518 -2.707 1.00 96.38 72 ARG A C 1
ATOM 567 O O . ARG A 1 72 ? -2.840 -6.120 -3.713 1.00 96.38 72 ARG A O 1
ATOM 574 N N . ARG A 1 73 ? -4.641 -6.121 -2.374 1.00 96.44 73 ARG A N 1
ATOM 575 C CA . ARG A 1 73 ? -5.438 -5.218 -3.222 1.00 96.44 73 ARG A CA 1
ATOM 576 C C . ARG A 1 73 ? -4.780 -3.852 -3.408 1.00 96.44 73 ARG A C 1
ATOM 578 O O . ARG A 1 73 ? -4.827 -3.307 -4.503 1.00 96.44 73 ARG A O 1
ATOM 585 N N . PHE A 1 74 ? -4.179 -3.289 -2.359 1.00 96.56 74 PHE A N 1
ATOM 586 C CA . PHE A 1 74 ? -3.416 -2.048 -2.498 1.00 96.56 74 PHE A CA 1
ATOM 587 C C . PHE A 1 74 ? -2.196 -2.237 -3.389 1.00 96.56 74 PHE A C 1
ATOM 589 O O . PHE A 1 74 ? -1.908 -1.368 -4.200 1.00 96.56 74 PHE A O 1
ATOM 596 N N . VAL A 1 75 ? -1.503 -3.366 -3.263 1.00 96.12 75 VAL A N 1
ATOM 597 C CA . VAL A 1 75 ? -0.331 -3.680 -4.082 1.00 96.12 75 VAL A CA 1
ATOM 598 C C . VAL A 1 75 ? -0.689 -3.797 -5.556 1.00 96.12 75 VAL A C 1
ATOM 600 O O . VAL A 1 75 ? 0.047 -3.257 -6.372 1.00 96.12 75 VAL A O 1
ATOM 603 N N . ASP A 1 76 ? -1.822 -4.412 -5.894 1.00 95.19 76 ASP A N 1
ATOM 604 C CA . ASP A 1 76 ? -2.287 -4.499 -7.282 1.00 95.19 76 ASP A CA 1
ATOM 605 C C . ASP A 1 76 ? -2.472 -3.101 -7.899 1.00 95.19 76 ASP A C 1
ATOM 607 O O . ASP A 1 76 ? -2.010 -2.845 -9.010 1.00 95.19 76 ASP A O 1
ATOM 611 N N . VAL A 1 77 ? -3.082 -2.175 -7.148 1.00 94.19 77 VAL A N 1
ATOM 612 C CA . VAL A 1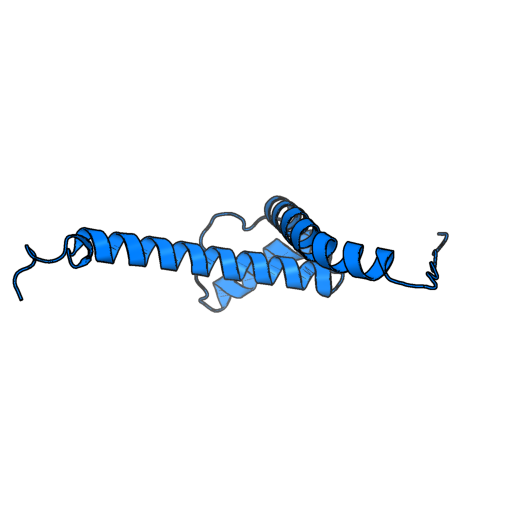 77 ? -3.280 -0.779 -7.580 1.00 94.19 77 VAL 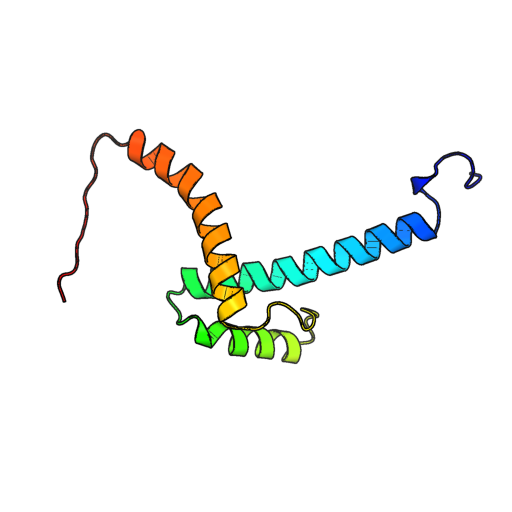A CA 1
ATOM 613 C C . VAL A 1 77 ? -1.953 -0.019 -7.647 1.00 94.19 77 VAL A C 1
ATOM 615 O O . VAL A 1 77 ? -1.679 0.675 -8.617 1.00 94.19 77 VAL A O 1
ATOM 618 N N . ILE A 1 78 ? -1.090 -0.163 -6.638 1.00 93.69 78 ILE A N 1
ATOM 619 C CA . ILE A 1 78 ? 0.247 0.448 -6.646 1.00 93.69 78 ILE A CA 1
ATOM 620 C C . ILE A 1 78 ? 1.029 -0.029 -7.875 1.00 93.69 78 ILE A C 1
ATOM 622 O O . ILE A 1 78 ? 1.671 0.772 -8.550 1.00 93.69 78 ILE A O 1
ATOM 626 N N . PHE A 1 79 ? 0.977 -1.326 -8.177 1.00 93.44 79 PHE A N 1
ATOM 627 C CA . PHE A 1 79 ? 1.669 -1.900 -9.319 1.00 93.44 79 PHE A CA 1
ATOM 628 C C . PHE A 1 79 ? 1.109 -1.380 -10.641 1.00 93.44 79 PHE A C 1
ATOM 630 O O . PHE A 1 79 ? 1.907 -1.037 -11.506 1.00 93.44 79 PHE A O 1
ATOM 637 N N . SER A 1 80 ? -0.216 -1.274 -10.805 1.00 91.75 80 SER A N 1
ATOM 638 C CA . SER A 1 80 ? -0.793 -0.736 -12.044 1.00 91.75 80 SER A CA 1
ATOM 639 C C . SER A 1 80 ? -0.325 0.692 -12.319 1.00 91.75 80 SER A C 1
ATOM 641 O O . SER A 1 80 ? 0.093 0.983 -13.435 1.00 91.75 80 SER A O 1
ATOM 643 N N . GLU A 1 81 ? -0.297 1.543 -11.290 1.00 89.19 81 GLU A N 1
ATOM 644 C CA . GLU A 1 81 ? 0.163 2.934 -11.407 1.00 89.19 81 GLU A CA 1
ATOM 645 C C . GLU A 1 81 ? 1.670 3.023 -11.715 1.00 89.19 81 GLU A C 1
ATOM 647 O O . GLU A 1 81 ? 2.101 3.791 -12.574 1.00 89.19 81 GLU A O 1
ATOM 652 N N . LEU A 1 82 ? 2.500 2.210 -11.049 1.00 88.62 82 LEU A N 1
ATOM 653 C CA . LEU A 1 82 ? 3.951 2.203 -11.283 1.00 88.62 82 LEU A CA 1
ATOM 654 C C . LEU A 1 82 ? 4.328 1.576 -12.633 1.00 88.62 82 LEU A C 1
ATOM 656 O O . LEU A 1 82 ? 5.305 1.992 -13.264 1.00 88.62 82 LEU A O 1
ATOM 660 N N . TRP A 1 83 ? 3.573 0.572 -13.078 1.00 90.50 83 TRP A N 1
ATOM 661 C CA . TRP A 1 83 ? 3.831 -0.138 -14.324 1.00 90.50 83 TRP A CA 1
ATOM 662 C C . TRP A 1 83 ? 3.635 0.756 -15.544 1.00 90.50 83 TRP A C 1
ATOM 664 O O . TRP A 1 83 ? 4.422 0.649 -16.479 1.00 90.50 83 TRP A O 1
ATOM 674 N N . GLU A 1 84 ? 2.648 1.655 -15.551 1.00 85.00 84 GLU A N 1
ATOM 675 C CA . GLU A 1 84 ? 2.426 2.555 -16.692 1.00 85.00 84 GLU A CA 1
ATOM 676 C C . GLU A 1 84 ? 3.659 3.417 -17.002 1.00 85.00 84 GLU A C 1
ATOM 678 O O . GLU A 1 84 ? 4.069 3.512 -18.163 1.00 85.00 84 GLU A O 1
ATOM 683 N N . GLY A 1 85 ? 4.310 3.964 -15.969 1.00 83.25 85 GLY A N 1
ATOM 684 C CA . GLY A 1 85 ? 5.567 4.703 -16.122 1.00 83.25 85 GLY A CA 1
ATOM 685 C C . GLY A 1 85 ? 6.729 3.801 -16.541 1.00 83.25 85 GLY A C 1
ATOM 686 O O . GLY A 1 85 ? 7.434 4.083 -17.511 1.00 83.25 85 GLY A O 1
ATOM 687 N N . CYS A 1 86 ? 6.886 2.663 -15.863 1.00 87.50 86 CYS A N 1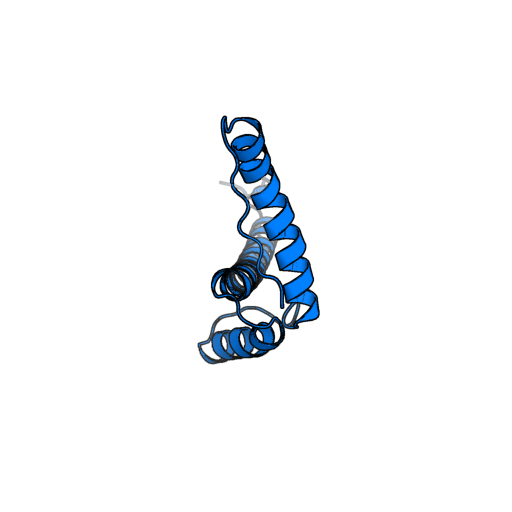
ATOM 688 C CA . CYS A 1 86 ? 7.990 1.738 -16.117 1.00 87.50 86 CYS A CA 1
ATOM 689 C C . CYS A 1 86 ? 7.917 1.110 -17.524 1.00 87.50 86 CYS A C 1
ATOM 691 O O . CYS A 1 86 ? 8.929 0.956 -18.207 1.00 87.50 86 CYS A O 1
ATOM 693 N N . ALA A 1 87 ? 6.715 0.809 -18.017 1.00 89.75 87 ALA A N 1
ATOM 694 C CA . ALA A 1 87 ? 6.500 0.240 -19.342 1.00 89.75 87 ALA A CA 1
ATOM 695 C C . ALA A 1 87 ? 6.917 1.197 -20.466 1.00 89.75 87 ALA A C 1
ATOM 697 O O . ALA A 1 87 ? 7.392 0.740 -21.509 1.00 89.75 87 ALA A O 1
ATOM 698 N N . ALA A 1 88 ? 6.749 2.510 -20.281 1.00 88.94 88 ALA A N 1
ATOM 699 C CA . ALA A 1 88 ? 7.222 3.502 -21.241 1.00 88.94 88 ALA A CA 1
ATOM 700 C C . ALA A 1 88 ? 8.758 3.527 -21.309 1.00 88.94 88 ALA A C 1
ATOM 702 O O . ALA A 1 88 ? 9.319 3.517 -22.405 1.00 88.94 88 ALA A O 1
ATOM 703 N N . GLU A 1 89 ? 9.431 3.476 -20.156 1.00 90.56 89 GLU A N 1
ATOM 704 C CA . GLU A 1 89 ? 10.896 3.422 -20.072 1.00 90.56 89 GLU A CA 1
ATOM 705 C C . GLU A 1 89 ? 11.459 2.146 -20.706 1.00 90.56 89 GLU A C 1
ATOM 707 O O . GLU A 1 89 ? 12.382 2.214 -21.517 1.00 90.56 89 GLU A O 1
ATOM 712 N N . ILE A 1 90 ? 10.854 0.988 -20.418 1.00 90.75 90 ILE A N 1
ATOM 713 C CA . ILE A 1 90 ? 11.247 -0.297 -21.014 1.00 90.75 90 ILE A CA 1
ATOM 714 C C . ILE A 1 90 ? 11.093 -0.263 -22.540 1.00 90.75 90 ILE A C 1
ATOM 716 O O . ILE A 1 90 ? 11.973 -0.738 -23.253 1.00 90.75 90 ILE A O 1
ATOM 720 N N . LYS A 1 91 ? 10.001 0.315 -23.063 1.00 90.62 91 LYS A N 1
ATOM 721 C CA . LYS A 1 91 ? 9.775 0.437 -24.515 1.00 90.62 91 LYS A CA 1
ATOM 722 C C . LYS A 1 91 ? 10.767 1.378 -25.198 1.00 90.62 91 LYS A C 1
ATOM 724 O O . LYS A 1 91 ? 11.074 1.173 -26.368 1.00 90.62 91 LYS A O 1
ATOM 729 N N . ALA A 1 92 ? 11.224 2.414 -24.499 1.00 93.31 92 ALA A N 1
ATOM 730 C CA . ALA A 1 92 ? 12.195 3.371 -25.019 1.00 93.31 92 ALA A CA 1
ATOM 731 C C . ALA A 1 92 ? 13.650 2.882 -24.893 1.00 93.31 92 ALA A C 1
ATOM 733 O O . ALA A 1 92 ? 14.543 3.442 -25.529 1.00 93.31 92 ALA A O 1
ATOM 734 N N . ALA A 1 93 ? 13.912 1.857 -24.078 1.00 93.69 93 ALA A N 1
ATOM 735 C CA . ALA A 1 93 ? 15.254 1.345 -23.852 1.00 93.69 93 ALA A CA 1
ATOM 736 C C . ALA A 1 93 ? 15.821 0.656 -25.104 1.00 93.69 93 ALA A C 1
ATOM 738 O O . ALA A 1 93 ? 15.191 -0.202 -25.717 1.00 93.69 93 ALA A O 1
ATOM 739 N N . HIS A 1 94 ? 17.062 0.993 -25.459 1.00 93.75 94 HIS A N 1
ATOM 740 C CA . HIS A 1 94 ? 17.763 0.372 -26.591 1.00 93.75 94 HIS A CA 1
ATOM 741 C C . HIS A 1 94 ? 18.247 -1.050 -26.274 1.00 93.75 94 HIS A C 1
ATOM 743 O O . HIS A 1 94 ? 18.429 -1.864 -27.176 1.00 93.75 94 HIS A O 1
ATOM 749 N N . PHE A 1 95 ? 18.472 -1.340 -24.992 1.00 92.31 95 PHE A N 1
ATOM 750 C CA . PHE A 1 95 ? 18.941 -2.629 -24.504 1.00 92.31 95 PHE A CA 1
ATOM 751 C C . PHE A 1 95 ? 18.189 -2.984 -23.224 1.00 92.31 95 PHE A C 1
ATOM 753 O O . PHE A 1 95 ? 18.044 -2.147 -22.335 1.00 92.31 95 PHE A O 1
ATOM 760 N N . LEU A 1 96 ? 17.749 -4.237 -23.128 1.00 92.19 96 LEU A N 1
ATOM 761 C CA . LEU A 1 96 ? 17.110 -4.810 -21.948 1.00 92.19 96 LEU A CA 1
ATOM 762 C C . LEU A 1 96 ? 17.910 -6.045 -21.527 1.00 92.19 96 LEU A C 1
ATOM 764 O O . LEU A 1 96 ? 18.146 -6.933 -22.343 1.00 92.19 96 LEU A O 1
ATOM 768 N N . SER A 1 97 ? 18.321 -6.100 -20.261 1.00 92.38 97 SER A N 1
ATOM 769 C CA . SER A 1 97 ? 18.939 -7.285 -19.662 1.00 92.38 97 SER A CA 1
ATOM 770 C C . SER A 1 97 ? 18.011 -7.833 -18.589 1.00 92.38 97 SER A C 1
ATOM 772 O O . SER A 1 97 ? 17.511 -7.074 -17.759 1.00 92.38 97 SER A O 1
ATOM 774 N N . VAL A 1 98 ? 17.774 -9.143 -18.614 1.00 90.06 98 VAL A N 1
ATOM 775 C CA . VAL A 1 98 ? 16.930 -9.837 -17.640 1.00 90.06 98 VAL A CA 1
ATOM 776 C C . VAL A 1 98 ? 17.817 -10.774 -16.836 1.00 90.06 98 VAL A C 1
ATOM 778 O O . VAL A 1 98 ? 18.406 -11.701 -17.388 1.00 90.06 98 VAL A O 1
ATOM 781 N N . LEU A 1 99 ? 17.898 -10.542 -15.527 1.00 91.25 99 LEU A N 1
ATOM 782 C CA . LEU A 1 99 ? 18.526 -11.471 -14.598 1.00 91.25 99 LEU A CA 1
ATOM 783 C C . LEU A 1 99 ? 17.440 -12.399 -14.056 1.00 91.25 99 LEU A C 1
ATOM 785 O O . LEU A 1 99 ? 16.494 -11.941 -13.422 1.00 91.25 99 LEU A O 1
ATOM 789 N N . SER A 1 100 ? 17.551 -13.687 -14.369 1.00 87.25 100 SER A N 1
ATOM 790 C CA . SER A 1 100 ? 16.616 -14.712 -13.900 1.00 87.25 100 SER A CA 1
ATOM 791 C C . SER A 1 100 ? 17.314 -15.573 -12.862 1.00 87.25 100 SER A C 1
ATOM 793 O O . SER A 1 100 ? 18.424 -16.044 -13.113 1.00 87.25 100 SER A O 1
ATOM 795 N N . ASP A 1 101 ? 16.665 -15.772 -11.721 1.00 84.94 101 ASP A N 1
ATOM 796 C CA . ASP A 1 101 ? 17.082 -16.760 -10.733 1.00 84.94 101 ASP A CA 1
ATOM 797 C C . ASP A 1 101 ? 16.303 -18.058 -10.986 1.00 84.94 101 ASP A C 1
ATOM 799 O O . ASP A 1 101 ? 15.080 -18.029 -11.142 1.00 84.94 101 ASP A O 1
ATOM 803 N N . PHE A 1 102 ? 17.015 -19.180 -11.086 1.00 69.38 102 PHE A N 1
ATOM 804 C CA . PHE A 1 102 ? 16.421 -20.505 -11.251 1.00 69.38 102 PHE A CA 1
ATOM 805 C C . PHE A 1 102 ? 16.648 -21.273 -9.955 1.00 69.38 102 PHE A C 1
ATOM 807 O O . PHE A 1 102 ? 17.758 -21.740 -9.696 1.00 69.38 102 PHE A O 1
ATOM 814 N N . ASN A 1 103 ? 15.588 -21.393 -9.162 1.00 51.84 103 ASN A N 1
ATOM 815 C CA . ASN A 1 103 ? 15.544 -22.184 -7.936 1.00 51.84 103 ASN A CA 1
ATOM 816 C C . ASN A 1 103 ? 14.433 -23.230 -8.056 1.00 51.84 103 ASN A C 1
ATOM 818 O O . ASN A 1 103 ? 13.342 -22.854 -8.548 1.00 51.84 103 ASN A O 1
#

pLDDT: mean 89.74, std 11.03, range [48.28, 97.88]

Radius of gyration: 20.27 Å; chains: 1; bounding box: 45×60×46 Å